Protein AF-A0ABC9YC25-F1 (afdb_monomer_lite)

Organism: Grus japonensis (NCBI:txid30415)

Foldseek 3Di:
DVVLLVVLLVLLVVVVVPPDPPPPVDDPHSQQRFCDPVSLVVSLVPDDPVCSVVSVPPDPPDPGGDGSNVSVVVVVVSVVVVVVVVVVVD

Sequence (90 aa):
MERGIQYLRELAMQEMVYYDPDNAQLPTDPDEVQCTRPMWRKFVRSAPSSYANSLAVIDWKSEEAPTVDEVAGRLRQCEESLSSSLVSAV

pLDDT: mean 77.01, std 11.86, range [43.06, 92.19]

Secondary structure (DSSP, 8-state):
-HHHHHHHHHHHHHHHHHS-TT-TTS-SSTTSSB--HHHHHHHHHHS-HHHHHHHHTS---SSSPPBHHHHHHHHHHHHHHHHHHHHTT-

Structure (mmCIF, N/CA/C/O backbone):
data_AF-A0ABC9YC25-F1
#
_entry.id   AF-A0ABC9YC25-F1
#
loop_
_atom_site.group_PDB
_atom_site.id
_atom_site.type_symbol
_atom_site.label_atom_id
_atom_site.label_alt_id
_atom_site.label_comp_id
_atom_site.label_asym_id
_atom_site.label_entity_id
_atom_site.label_seq_id
_atom_site.pdbx_PDB_ins_code
_atom_site.Cartn_x
_atom_site.Cartn_y
_atom_site.Cartn_z
_atom_site.occupancy
_atom_site.B_iso_or_equiv
_atom_site.auth_seq_id
_atom_site.auth_comp_id
_atom_site.auth_asym_id
_atom_site.auth_atom_id
_atom_site.pdbx_PDB_model_num
ATOM 1 N N . MET A 1 1 ? -9.613 -3.381 9.367 1.00 77.94 1 MET A N 1
ATOM 2 C CA . MET A 1 1 ? -9.077 -2.556 8.258 1.00 77.94 1 MET A CA 1
ATOM 3 C C . MET A 1 1 ? -8.197 -3.351 7.282 1.00 77.94 1 MET A C 1
ATOM 5 O O . MET A 1 1 ? -7.847 -2.853 6.216 1.00 77.94 1 MET A O 1
ATOM 9 N N . GLU A 1 2 ? -7.912 -4.620 7.588 1.00 82.94 2 GLU A N 1
ATOM 10 C CA . GLU A 1 2 ? -6.997 -5.503 6.849 1.00 82.94 2 GLU A CA 1
ATOM 11 C C . GLU A 1 2 ? -7.348 -5.710 5.371 1.00 82.94 2 GLU A C 1
ATOM 13 O O . GLU A 1 2 ? -6.453 -5.672 4.537 1.00 82.94 2 GLU A O 1
ATOM 18 N N . ARG A 1 3 ? -8.636 -5.833 5.012 1.00 83.12 3 ARG A N 1
ATOM 19 C CA . ARG A 1 3 ? -9.046 -5.918 3.594 1.00 83.12 3 ARG A CA 1
ATOM 20 C C . ARG A 1 3 ? -8.665 -4.675 2.784 1.00 83.12 3 ARG A C 1
ATOM 22 O O . ARG A 1 3 ? -8.352 -4.791 1.607 1.00 83.12 3 ARG A O 1
ATOM 29 N N . GLY A 1 4 ? -8.674 -3.494 3.406 1.00 83.50 4 GLY A N 1
ATOM 30 C CA . GLY A 1 4 ? -8.195 -2.266 2.768 1.00 83.50 4 GLY A CA 1
ATOM 31 C C . GLY A 1 4 ? -6.683 -2.311 2.555 1.00 83.50 4 GLY A C 1
ATOM 32 O O . GLY A 1 4 ? -6.209 -2.055 1.459 1.00 83.50 4 GLY A O 1
ATOM 33 N N . ILE A 1 5 ? -5.923 -2.725 3.569 1.00 88.00 5 ILE A N 1
ATOM 34 C CA . ILE A 1 5 ? -4.463 -2.885 3.453 1.00 88.00 5 ILE A CA 1
ATOM 35 C C . ILE A 1 5 ? -4.105 -3.913 2.370 1.00 88.00 5 ILE A C 1
ATOM 37 O O . ILE A 1 5 ? -3.215 -3.674 1.560 1.00 88.00 5 ILE A O 1
ATOM 41 N N . GLN A 1 6 ? -4.834 -5.029 2.305 1.00 89.31 6 GLN A N 1
ATOM 42 C CA . GLN A 1 6 ? -4.661 -6.027 1.253 1.00 89.31 6 GLN A CA 1
ATOM 43 C C . GLN A 1 6 ? -4.914 -5.430 -0.137 1.00 89.31 6 GLN A C 1
ATOM 45 O O . GLN A 1 6 ? -4.080 -5.583 -1.022 1.00 89.31 6 GLN A O 1
ATOM 50 N N . TYR A 1 7 ? -6.007 -4.687 -0.317 1.00 89.06 7 TYR A N 1
ATOM 51 C CA . TYR A 1 7 ? -6.297 -4.036 -1.594 1.00 89.06 7 TYR A CA 1
ATOM 52 C C . TYR A 1 7 ? -5.256 -2.965 -1.973 1.00 89.06 7 TYR A C 1
ATOM 54 O O . TYR A 1 7 ? -4.907 -2.820 -3.142 1.00 89.06 7 TYR A O 1
ATOM 62 N N . LEU A 1 8 ? -4.704 -2.235 -0.997 1.00 89.31 8 LEU A N 1
ATOM 63 C CA . LEU A 1 8 ? -3.601 -1.301 -1.237 1.00 89.31 8 LEU A CA 1
ATOM 64 C C . LEU A 1 8 ? -2.358 -2.029 -1.781 1.00 89.31 8 LEU A C 1
ATOM 66 O O . LEU A 1 8 ? -1.750 -1.554 -2.737 1.00 89.31 8 LEU A O 1
ATOM 70 N N . ARG A 1 9 ? -2.020 -3.198 -1.227 1.00 91.69 9 ARG A N 1
ATOM 71 C CA . ARG A 1 9 ? -0.917 -4.046 -1.713 1.00 91.69 9 ARG A CA 1
ATOM 72 C C . ARG A 1 9 ? -1.189 -4.631 -3.096 1.00 91.69 9 ARG A C 1
ATOM 74 O O . ARG A 1 9 ? -0.285 -4.696 -3.920 1.00 91.69 9 ARG A O 1
ATOM 81 N N . GLU A 1 10 ? -2.432 -5.009 -3.388 1.00 91.50 10 GLU A N 1
ATOM 82 C CA . GLU A 1 10 ? -2.836 -5.455 -4.730 1.00 91.50 10 GLU A CA 1
ATOM 83 C C . GLU A 1 10 ? -2.667 -4.344 -5.772 1.00 91.50 10 GLU A C 1
ATOM 85 O O . GLU A 1 10 ? -2.140 -4.590 -6.857 1.00 91.50 10 GLU A O 1
ATOM 90 N N . LEU A 1 11 ? -3.031 -3.105 -5.425 1.00 90.19 11 LEU A N 1
ATOM 91 C CA . LEU A 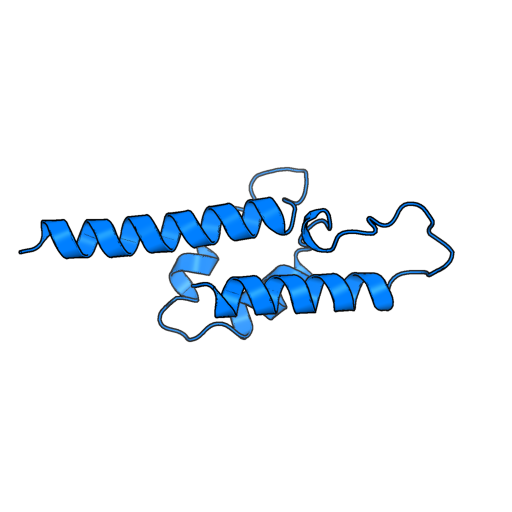1 11 ? -2.748 -1.943 -6.265 1.00 90.19 11 LEU A CA 1
ATOM 92 C C . LEU A 1 11 ? -1.239 -1.720 -6.442 1.00 90.19 11 LEU A C 1
ATOM 94 O O . LEU A 1 11 ? -0.824 -1.330 -7.529 1.00 90.19 11 LEU A O 1
ATOM 98 N N . ALA A 1 12 ? -0.426 -1.987 -5.416 1.00 90.25 12 ALA A N 1
ATOM 99 C CA . ALA A 1 12 ? 1.029 -1.843 -5.482 1.00 90.25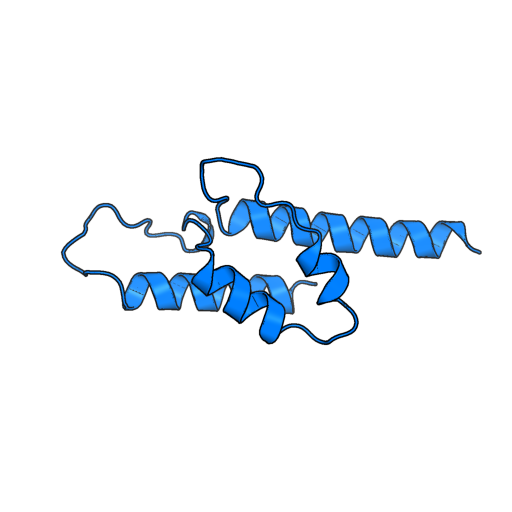 12 ALA A CA 1
ATOM 100 C C . ALA A 1 12 ? 1.616 -2.824 -6.494 1.00 90.25 12 ALA A C 1
ATOM 102 O O . ALA A 1 12 ? 2.312 -2.419 -7.418 1.00 90.25 12 ALA A O 1
ATOM 103 N N . MET A 1 13 ? 1.241 -4.102 -6.376 1.00 88.44 13 MET A N 1
ATOM 104 C CA . MET A 1 13 ? 1.635 -5.145 -7.322 1.00 88.44 13 MET A CA 1
ATOM 105 C C . MET A 1 13 ? 1.187 -4.815 -8.744 1.00 88.44 13 MET A C 1
ATOM 107 O O . MET A 1 13 ? 1.927 -5.051 -9.694 1.00 88.44 13 MET A O 1
ATOM 111 N N . GLN A 1 14 ? -0.012 -4.250 -8.906 1.00 86.06 14 GLN A N 1
ATOM 112 C CA . GLN A 1 14 ? -0.477 -3.812 -10.213 1.00 86.06 14 GLN A CA 1
ATOM 113 C C . GLN A 1 14 ? 0.451 -2.732 -10.784 1.00 86.06 14 GLN A C 1
ATOM 115 O O . GLN A 1 14 ? 0.935 -2.878 -11.901 1.00 86.06 14 GLN A O 1
ATOM 120 N N . GLU A 1 15 ? 0.738 -1.673 -10.029 1.00 81.75 15 GLU A N 1
ATOM 121 C CA . GLU A 1 15 ? 1.642 -0.611 -10.485 1.00 81.75 15 GLU A CA 1
ATOM 122 C C . GLU A 1 15 ? 3.054 -1.160 -10.774 1.00 81.75 15 GLU A C 1
ATOM 124 O O . GLU A 1 15 ? 3.634 -0.774 -11.780 1.00 81.75 15 GLU A O 1
ATOM 129 N N . MET A 1 16 ? 3.558 -2.127 -9.993 1.00 82.31 16 MET A N 1
ATOM 130 C CA . MET A 1 16 ? 4.835 -2.811 -10.261 1.00 82.31 16 MET A CA 1
ATOM 131 C C . MET A 1 16 ? 4.839 -3.565 -11.597 1.00 82.31 16 MET A C 1
ATOM 133 O O . MET A 1 16 ? 5.800 -3.466 -12.350 1.00 82.31 16 MET A O 1
ATOM 137 N N . VAL A 1 17 ? 3.769 -4.309 -11.905 1.00 79.88 17 VAL A N 1
ATOM 138 C CA . VAL A 1 17 ? 3.650 -5.107 -13.142 1.00 79.88 17 VAL A CA 1
ATOM 139 C C . VAL A 1 17 ? 3.477 -4.228 -14.382 1.00 79.88 17 VAL A C 1
ATOM 141 O O . VAL A 1 17 ? 3.921 -4.599 -15.466 1.00 79.88 17 VAL A O 1
ATOM 144 N N . TYR A 1 18 ? 2.803 -3.084 -14.243 1.00 74.12 18 TYR A N 1
ATOM 145 C CA . TYR A 1 18 ? 2.608 -2.136 -15.344 1.00 74.12 18 TYR A CA 1
ATOM 146 C C . TYR A 1 18 ? 3.774 -1.156 -15.522 1.00 74.12 18 TYR A C 1
ATOM 148 O O . TYR A 1 18 ? 3.801 -0.444 -16.528 1.00 74.12 18 TYR A O 1
ATOM 156 N N . TYR A 1 19 ? 4.710 -1.092 -14.575 1.00 72.62 19 TYR A N 1
ATOM 157 C CA . TYR A 1 19 ? 5.916 -0.292 -14.730 1.00 72.62 19 TYR A CA 1
ATOM 158 C C . TYR A 1 19 ? 6.924 -0.995 -15.644 1.00 72.62 19 TYR A C 1
ATOM 160 O O . TYR A 1 19 ? 6.883 -2.209 -15.825 1.00 72.62 19 TYR A O 1
ATOM 168 N N . ASP A 1 20 ? 7.808 -0.204 -16.246 1.00 72.06 20 ASP A N 1
ATOM 169 C CA . ASP A 1 20 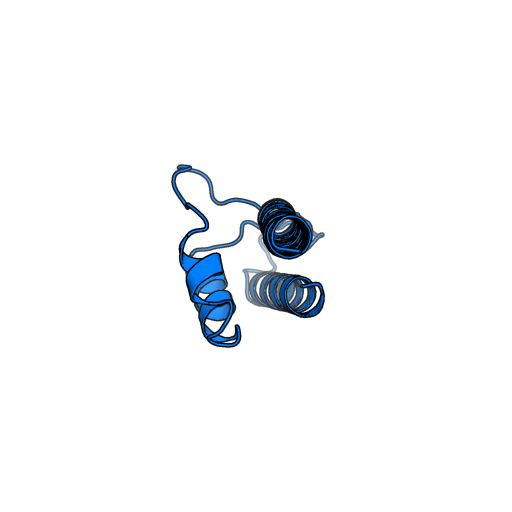? 8.824 -0.663 -17.191 1.00 72.06 20 ASP A CA 1
ATOM 170 C C . ASP A 1 20 ? 9.631 -1.854 -16.620 1.00 72.06 20 ASP A C 1
ATOM 172 O O . ASP A 1 20 ? 10.328 -1.678 -15.617 1.00 72.06 20 ASP A O 1
ATOM 176 N N . PRO A 1 21 ? 9.548 -3.058 -17.223 1.00 61.88 21 PRO A N 1
ATOM 177 C CA . PRO A 1 21 ? 10.237 -4.249 -16.730 1.00 61.88 21 PRO A CA 1
ATOM 178 C C . PRO A 1 21 ? 11.767 -4.143 -16.828 1.00 61.88 21 PRO A C 1
ATOM 180 O O . PRO A 1 21 ? 12.462 -4.910 -16.162 1.00 61.88 21 PRO A O 1
ATOM 183 N N . ASP A 1 22 ? 12.295 -3.194 -17.609 1.00 67.00 22 ASP A N 1
ATOM 184 C CA . ASP A 1 22 ? 13.732 -2.926 -17.708 1.00 67.00 22 ASP A CA 1
ATOM 185 C C . ASP A 1 22 ? 14.231 -1.982 -16.592 1.00 67.00 22 ASP A C 1
ATOM 187 O O . ASP A 1 22 ? 15.440 -1.820 -16.392 1.00 67.00 22 ASP A O 1
ATOM 191 N N . ASN A 1 23 ? 13.324 -1.393 -15.799 1.00 66.25 23 ASN A N 1
ATOM 192 C CA . ASN A 1 23 ? 13.684 -0.631 -14.606 1.00 66.25 23 ASN A CA 1
ATOM 193 C C . ASN A 1 23 ? 13.983 -1.566 -13.426 1.00 66.25 23 ASN A C 1
ATOM 195 O O . ASN A 1 23 ? 13.160 -1.788 -12.540 1.00 66.25 23 ASN A O 1
ATOM 199 N N . ALA A 1 24 ? 15.232 -2.031 -13.350 1.00 60.28 24 ALA A N 1
ATOM 200 C CA . ALA A 1 24 ? 15.763 -2.810 -12.224 1.00 60.28 24 ALA A CA 1
ATOM 201 C C . ALA A 1 24 ? 15.755 -2.069 -10.864 1.00 60.28 24 ALA A C 1
ATOM 203 O O . ALA A 1 24 ? 16.170 -2.630 -9.854 1.00 60.28 24 ALA A O 1
ATOM 204 N N . GLN A 1 25 ? 15.327 -0.803 -10.834 1.00 66.19 25 GLN A N 1
ATOM 205 C CA . GLN A 1 25 ? 15.199 0.006 -9.620 1.00 66.19 25 GLN A CA 1
ATOM 206 C C . GLN A 1 25 ? 13.867 -0.194 -8.890 1.00 66.19 25 GLN A C 1
ATOM 208 O O . GLN A 1 25 ? 13.682 0.386 -7.820 1.00 66.19 25 GLN A O 1
ATOM 213 N N . LEU A 1 26 ? 12.933 -0.971 -9.448 1.00 66.69 26 LEU A N 1
ATOM 214 C CA . LEU A 1 26 ? 11.667 -1.204 -8.770 1.00 66.69 26 LEU A CA 1
ATOM 215 C C . LEU A 1 26 ? 11.829 -2.155 -7.581 1.00 66.69 26 LEU A C 1
ATOM 217 O O . LEU A 1 26 ? 12.466 -3.203 -7.725 1.00 66.69 26 LEU A O 1
ATOM 221 N N . PRO A 1 27 ? 11.229 -1.828 -6.422 1.00 68.19 27 PRO A N 1
ATOM 222 C CA . PRO A 1 27 ? 11.208 -2.734 -5.286 1.00 68.19 27 PRO A CA 1
ATOM 223 C C . PRO A 1 27 ? 10.615 -4.085 -5.681 1.00 68.19 27 PRO A C 1
ATOM 225 O O . PRO A 1 27 ? 9.648 -4.145 -6.436 1.00 68.19 27 PRO A O 1
ATOM 228 N N . THR A 1 28 ? 11.184 -5.177 -5.170 1.00 80.00 28 THR A N 1
ATOM 229 C CA . THR A 1 28 ? 10.594 -6.520 -5.334 1.00 80.00 28 THR A CA 1
ATOM 230 C C . THR A 1 28 ? 9.444 -6.743 -4.345 1.00 80.00 28 THR A C 1
ATOM 232 O O . THR A 1 28 ? 8.596 -7.608 -4.567 1.00 80.00 28 THR A O 1
ATOM 235 N N . ASP A 1 29 ? 9.396 -5.944 -3.277 1.00 87.94 29 ASP A N 1
ATOM 236 C CA . ASP A 1 29 ? 8.360 -5.980 -2.254 1.00 87.94 29 ASP A CA 1
ATOM 237 C C . ASP A 1 29 ? 7.283 -4.904 -2.516 1.00 87.94 29 ASP A C 1
ATOM 239 O O . ASP A 1 29 ? 7.617 -3.715 -2.579 1.00 87.94 29 ASP A O 1
ATOM 243 N N . PRO A 1 30 ? 5.989 -5.269 -2.645 1.00 88.06 30 PRO A N 1
ATOM 244 C CA . PRO A 1 30 ? 4.901 -4.298 -2.762 1.00 88.06 30 PRO A CA 1
ATOM 245 C C . PRO A 1 30 ? 4.789 -3.337 -1.572 1.00 88.06 30 PRO A C 1
ATOM 247 O O . PRO A 1 30 ? 4.256 -2.244 -1.754 1.00 88.06 30 PRO A O 1
ATOM 250 N N . ASP A 1 31 ? 5.266 -3.708 -0.381 1.00 91.50 31 ASP A N 1
ATOM 251 C CA . ASP A 1 31 ? 5.239 -2.851 0.810 1.00 91.50 31 ASP A CA 1
ATOM 252 C C . ASP A 1 31 ? 6.262 -1.694 0.726 1.00 91.50 31 ASP A C 1
ATOM 254 O O . ASP A 1 31 ? 6.031 -0.628 1.300 1.00 91.50 31 ASP A O 1
ATOM 258 N N . GLU A 1 32 ? 7.330 -1.847 -0.065 1.00 89.62 32 GLU A N 1
ATOM 259 C CA . GLU A 1 32 ? 8.365 -0.824 -0.302 1.00 89.62 32 GLU A CA 1
ATOM 260 C C . GLU A 1 32 ? 8.012 0.144 -1.447 1.00 89.62 32 GLU A C 1
ATOM 262 O O . GLU A 1 32 ? 8.671 1.169 -1.644 1.00 89.62 32 GLU A O 1
ATOM 267 N N . VAL A 1 33 ? 6.960 -0.151 -2.215 1.00 88.88 33 VAL A N 1
ATOM 268 C CA . VAL A 1 33 ? 6.518 0.695 -3.328 1.00 88.88 33 VAL A CA 1
ATOM 269 C C . VAL A 1 33 ? 6.004 2.030 -2.799 1.00 88.88 33 VAL A C 1
ATOM 271 O O . VAL A 1 33 ? 5.173 2.086 -1.891 1.00 88.88 33 VAL A O 1
ATOM 274 N N . GLN A 1 34 ? 6.445 3.129 -3.411 1.00 88.06 34 GLN A N 1
ATOM 275 C CA . GLN A 1 34 ? 5.887 4.448 -3.127 1.00 88.06 34 GLN A CA 1
ATOM 276 C C . GLN A 1 34 ? 4.413 4.506 -3.544 1.00 88.06 34 GLN A C 1
ATOM 278 O O . GLN A 1 34 ? 4.059 4.301 -4.708 1.00 88.06 34 GLN A O 1
ATOM 283 N N . CYS A 1 35 ? 3.536 4.839 -2.601 1.00 86.88 35 CYS A N 1
ATOM 284 C CA . CYS A 1 35 ? 2.096 4.889 -2.814 1.00 86.88 35 CYS A CA 1
ATOM 285 C C . CYS A 1 35 ? 1.706 6.116 -3.653 1.00 86.88 35 CYS A C 1
ATOM 287 O O . CYS A 1 35 ? 1.245 7.119 -3.131 1.00 86.88 35 CYS A O 1
ATOM 289 N N . THR A 1 36 ? 1.848 6.083 -4.973 1.00 84.31 36 THR A N 1
ATOM 290 C CA . THR A 1 36 ? 1.636 7.272 -5.819 1.00 84.31 36 THR A CA 1
ATOM 291 C C . THR A 1 36 ? 0.248 7.931 -5.654 1.00 84.31 36 THR A C 1
ATOM 293 O O . THR A 1 36 ? -0.756 7.289 -5.337 1.00 84.31 36 THR A O 1
ATOM 296 N N . ARG A 1 37 ? 0.124 9.240 -5.938 1.00 83.19 37 ARG A N 1
ATOM 297 C CA . ARG A 1 37 ? -1.181 9.944 -5.884 1.00 83.19 37 ARG A CA 1
ATOM 298 C C . ARG A 1 37 ? -2.288 9.274 -6.730 1.00 83.19 37 ARG A C 1
ATOM 300 O O . ARG A 1 37 ? -3.445 9.275 -6.298 1.00 83.19 37 ARG A O 1
ATOM 307 N N . PRO A 1 38 ? -2.027 8.749 -7.946 1.00 84.19 38 PRO A N 1
ATOM 308 C CA . PRO A 1 38 ? -3.005 7.952 -8.691 1.00 84.19 38 PRO A CA 1
ATOM 309 C C . PRO A 1 38 ? -3.437 6.678 -7.959 1.00 84.19 38 PRO A C 1
ATOM 311 O O . PRO A 1 38 ? -4.640 6.428 -7.860 1.00 84.19 38 PRO A O 1
ATOM 314 N N . MET A 1 39 ? -2.483 5.925 -7.411 1.00 86.31 39 MET A N 1
ATOM 315 C C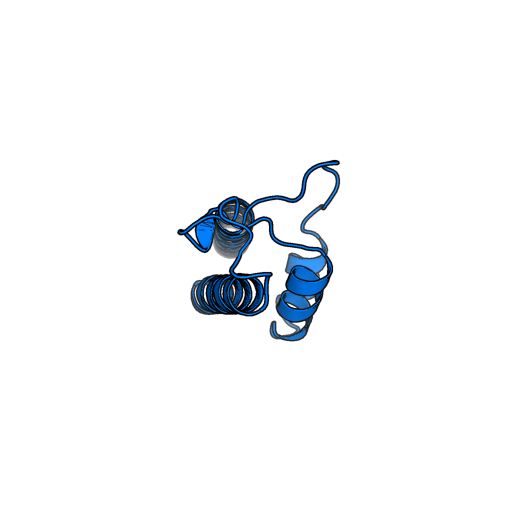A . MET A 1 39 ? -2.730 4.717 -6.626 1.00 86.31 39 MET A CA 1
ATOM 316 C C . MET A 1 39 ? -3.588 5.023 -5.390 1.00 86.31 39 MET A C 1
ATOM 318 O O . MET A 1 39 ? -4.632 4.402 -5.190 1.00 86.31 39 MET A O 1
ATOM 322 N N . TRP A 1 40 ? -3.247 6.081 -4.649 1.00 84.81 40 TRP A N 1
ATOM 323 C CA . TRP A 1 40 ? -4.025 6.563 -3.507 1.00 84.81 40 TRP A CA 1
ATOM 324 C C . TRP A 1 40 ? -5.468 6.932 -3.876 1.00 84.81 40 TRP A C 1
ATOM 326 O O . TRP A 1 40 ? -6.416 6.560 -3.187 1.00 84.81 40 TRP A O 1
ATOM 336 N N . ARG A 1 41 ? -5.680 7.619 -5.007 1.00 84.75 41 ARG A N 1
ATOM 337 C CA . ARG A 1 41 ? -7.038 7.953 -5.473 1.00 84.75 41 ARG A CA 1
ATOM 338 C C . ARG A 1 41 ? -7.863 6.713 -5.815 1.00 84.75 41 ARG A C 1
ATOM 340 O O . ARG A 1 41 ? -9.057 6.704 -5.520 1.00 84.75 41 ARG A O 1
ATOM 347 N N . LYS A 1 42 ? -7.264 5.690 -6.439 1.00 87.25 42 LYS A N 1
ATOM 348 C CA . LYS A 1 42 ? -7.940 4.402 -6.693 1.00 87.25 42 LYS A CA 1
ATOM 349 C C . LYS A 1 42 ? -8.318 3.732 -5.371 1.00 87.25 42 LYS A C 1
ATOM 351 O O . LYS A 1 42 ? -9.454 3.288 -5.220 1.00 87.25 42 LYS A O 1
ATOM 356 N N . PHE A 1 43 ? -7.396 3.738 -4.409 1.00 86.81 43 PHE A N 1
ATOM 357 C CA . PHE A 1 43 ? -7.607 3.190 -3.076 1.00 86.81 43 PHE A CA 1
ATOM 358 C C . PHE A 1 43 ? -8.777 3.866 -2.344 1.00 86.81 43 PHE A C 1
ATOM 360 O O . PHE A 1 43 ? -9.761 3.206 -2.015 1.00 86.81 43 PHE A O 1
ATOM 367 N N . VAL A 1 44 ? -8.750 5.192 -2.185 1.00 83.56 44 VAL A N 1
ATOM 368 C CA . VAL A 1 44 ? -9.812 5.943 -1.487 1.00 83.56 44 VAL A CA 1
ATOM 369 C C . VAL A 1 44 ? -11.179 5.768 -2.157 1.00 83.56 44 VAL A C 1
ATOM 371 O O . VAL A 1 44 ? -12.184 5.650 -1.465 1.00 83.56 44 VAL A O 1
ATOM 374 N N . ARG A 1 45 ? -11.237 5.706 -3.495 1.00 83.75 45 ARG A N 1
ATOM 375 C CA . ARG A 1 45 ? -12.495 5.482 -4.236 1.00 83.75 45 ARG A CA 1
ATOM 376 C C . ARG A 1 45 ? -13.070 4.078 -4.063 1.00 83.75 45 ARG A C 1
ATOM 378 O O . ARG A 1 45 ? -14.277 3.913 -4.185 1.00 83.75 45 ARG A O 1
ATOM 385 N N . SER A 1 46 ? -12.219 3.083 -3.828 1.00 81.44 46 SER A N 1
ATOM 386 C CA . SER A 1 46 ? -12.652 1.706 -3.561 1.00 81.44 46 SER A CA 1
ATOM 387 C C . SER A 1 46 ? -13.155 1.511 -2.130 1.00 81.44 46 SER A C 1
ATOM 389 O O . SER A 1 46 ? -13.877 0.556 -1.850 1.00 81.44 46 SER A O 1
ATOM 391 N N . ALA A 1 47 ? -12.763 2.406 -1.218 1.00 78.38 47 ALA A N 1
ATOM 392 C CA . ALA A 1 47 ? -13.124 2.305 0.177 1.00 78.38 47 ALA A CA 1
ATOM 393 C C . ALA A 1 47 ? -14.617 2.633 0.370 1.00 78.38 47 ALA A C 1
ATOM 395 O O . ALA A 1 47 ? -15.105 3.644 -0.141 1.00 78.38 47 ALA A O 1
ATOM 396 N N . PRO A 1 48 ? -15.349 1.820 1.146 1.00 72.75 48 PRO A N 1
ATOM 397 C CA . PRO A 1 48 ? -16.682 2.164 1.612 1.00 72.75 48 PRO A CA 1
ATOM 398 C C . PRO A 1 48 ? -16.747 3.570 2.224 1.00 72.75 48 PRO A C 1
ATOM 400 O O . PRO A 1 48 ? -15.841 4.019 2.935 1.00 72.75 48 PRO A O 1
ATOM 403 N N . SER A 1 49 ? -17.855 4.261 1.954 1.00 69.81 49 SER A N 1
ATOM 404 C CA . SER A 1 49 ? -18.059 5.680 2.283 1.00 69.81 49 SER A CA 1
ATOM 405 C C . SER A 1 49 ? -17.834 6.013 3.761 1.00 69.81 49 SER A C 1
ATOM 407 O O . SER A 1 49 ? -17.372 7.107 4.077 1.00 69.81 49 SER A O 1
ATOM 409 N N . SER A 1 50 ? -18.094 5.057 4.656 1.00 64.50 50 SER A N 1
ATOM 410 C CA . SER A 1 50 ? -17.907 5.167 6.106 1.00 64.50 50 SER A CA 1
ATOM 411 C C . SER A 1 50 ? -16.462 5.410 6.546 1.00 64.50 50 SER A C 1
ATOM 413 O O . SER A 1 50 ? -16.256 5.924 7.639 1.00 64.50 50 SER A O 1
ATOM 415 N N . TYR A 1 51 ? -15.467 5.060 5.727 1.00 66.75 51 TYR A N 1
ATOM 416 C CA . TYR A 1 51 ? -14.048 5.281 6.044 1.00 66.75 51 TYR A CA 1
ATOM 417 C C . TYR A 1 51 ? -13.319 6.103 4.981 1.00 66.75 51 TYR A C 1
ATOM 419 O O . TYR A 1 51 ? -12.245 6.621 5.266 1.00 66.75 51 TYR A O 1
ATOM 427 N N . ALA A 1 52 ? -13.909 6.320 3.801 1.00 68.75 52 ALA A N 1
ATOM 428 C CA . ALA A 1 52 ? -13.332 7.173 2.760 1.00 68.75 52 ALA A CA 1
ATOM 429 C C . ALA A 1 52 ? -12.978 8.591 3.263 1.00 68.75 52 ALA A C 1
ATOM 431 O O . ALA A 1 52 ? -11.936 9.126 2.889 1.00 68.75 52 ALA A O 1
ATOM 432 N N . ASN A 1 53 ? -13.788 9.172 4.158 1.00 66.44 53 ASN A N 1
ATOM 433 C CA . ASN A 1 53 ? -13.487 10.468 4.782 1.00 66.44 53 ASN A CA 1
ATOM 434 C C . ASN A 1 53 ? -12.286 10.404 5.734 1.00 66.44 53 ASN A C 1
ATOM 436 O O . ASN A 1 53 ? -11.433 11.283 5.686 1.00 66.44 53 ASN A O 1
ATOM 440 N N . SER A 1 54 ? -12.179 9.362 6.562 1.00 67.06 54 SER A N 1
ATOM 441 C CA . SER A 1 54 ? -11.021 9.160 7.445 1.00 67.06 54 SER A CA 1
ATOM 442 C C . SER A 1 54 ? -9.736 8.952 6.644 1.00 67.06 54 SER A C 1
ATOM 444 O O . SER A 1 54 ? -8.688 9.478 7.005 1.00 67.06 54 SER A O 1
ATOM 446 N N . LEU A 1 55 ? -9.831 8.252 5.509 1.00 70.44 55 LEU A N 1
ATOM 447 C CA . LEU A 1 55 ? -8.725 8.096 4.572 1.00 70.44 55 LEU A CA 1
ATOM 448 C C . LEU A 1 55 ? -8.344 9.425 3.922 1.00 70.44 55 LEU A C 1
ATOM 450 O O . LEU A 1 55 ? -7.167 9.734 3.831 1.00 70.44 55 LEU A O 1
ATOM 454 N N . ALA A 1 56 ? -9.303 10.260 3.522 1.00 69.31 56 ALA A N 1
ATOM 455 C CA . ALA A 1 56 ? -9.012 11.556 2.905 1.00 69.31 56 ALA A CA 1
ATOM 456 C C . ALA A 1 56 ? -8.186 12.504 3.803 1.00 69.31 56 ALA A C 1
ATOM 458 O O . ALA A 1 56 ? -7.534 13.409 3.287 1.00 69.31 56 ALA A O 1
ATOM 459 N N . VAL A 1 57 ? -8.186 12.281 5.122 1.00 66.50 57 VAL A N 1
ATOM 460 C CA . VAL A 1 57 ? -7.413 13.048 6.116 1.00 66.50 57 VAL A CA 1
ATOM 461 C C . VAL A 1 57 ? -5.956 12.571 6.228 1.00 66.50 57 VAL A C 1
ATOM 463 O O . VAL A 1 57 ? -5.136 13.256 6.840 1.00 66.50 57 VAL A O 1
ATOM 466 N N . ILE A 1 58 ? -5.594 11.436 5.615 1.00 67.88 58 ILE A N 1
ATOM 467 C CA . ILE A 1 58 ? -4.209 10.952 5.541 1.00 67.88 58 ILE A CA 1
ATOM 468 C C . ILE A 1 58 ? -3.387 11.972 4.745 1.00 67.88 58 ILE A C 1
ATOM 470 O O . ILE A 1 58 ? -3.376 12.018 3.518 1.00 67.88 58 ILE A O 1
ATOM 474 N N . ASP A 1 59 ? -2.726 12.828 5.517 1.00 63.56 59 ASP A N 1
ATOM 475 C CA . ASP A 1 59 ? -1.905 13.936 5.072 1.00 63.56 59 ASP A CA 1
ATOM 476 C C . ASP A 1 59 ? -0.755 13.467 4.174 1.00 63.56 59 ASP A C 1
ATOM 47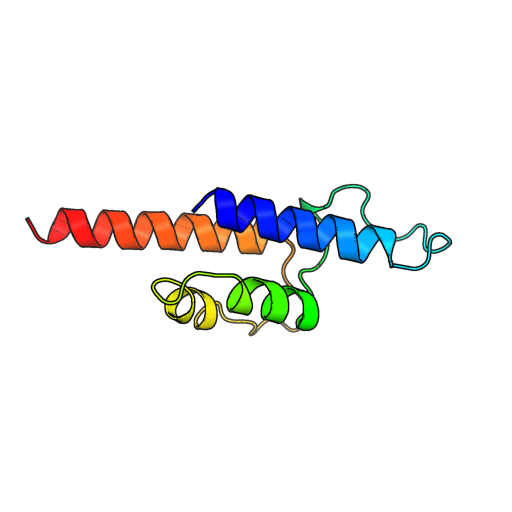8 O O . ASP A 1 59 ? -0.016 12.539 4.521 1.00 63.56 59 ASP A O 1
ATOM 482 N N . TRP A 1 60 ? -0.627 14.129 3.029 1.00 66.94 60 TRP A N 1
ATOM 483 C CA . TRP A 1 60 ? 0.365 13.891 1.976 1.00 66.94 60 TRP A CA 1
ATOM 484 C C . TRP A 1 60 ? 1.451 14.980 1.979 1.00 66.94 60 TRP A C 1
ATOM 486 O O . TRP A 1 60 ? 2.023 15.303 0.944 1.00 66.94 60 TRP A O 1
ATOM 496 N N . LYS A 1 61 ? 1.689 15.597 3.144 1.00 57.22 61 LYS A N 1
ATOM 497 C CA . LYS A 1 61 ? 2.544 16.783 3.316 1.00 57.22 61 LYS A CA 1
ATOM 498 C C . LYS A 1 61 ? 4.036 16.581 3.042 1.00 57.22 61 LYS A C 1
ATOM 500 O O . LYS A 1 61 ? 4.741 17.581 2.968 1.00 57.22 61 LYS A O 1
ATOM 505 N N . SER A 1 62 ? 4.516 15.346 2.918 1.00 61.66 62 SER A N 1
ATOM 506 C CA . SER A 1 62 ? 5.917 15.087 2.580 1.00 61.66 62 SER A CA 1
ATOM 507 C C . SER A 1 62 ? 6.170 15.323 1.087 1.00 61.66 62 SER A C 1
ATOM 509 O O . SER A 1 62 ? 5.311 15.027 0.254 1.00 61.66 62 SER A O 1
ATOM 511 N N . GLU A 1 63 ? 7.346 15.860 0.748 1.00 65.81 63 GLU A N 1
ATOM 512 C CA . GLU A 1 63 ? 7.813 15.948 -0.645 1.00 65.81 63 GLU A CA 1
ATOM 513 C C . GLU A 1 63 ? 8.009 14.551 -1.254 1.00 65.81 63 GLU A C 1
ATOM 515 O O . GLU A 1 63 ? 7.809 14.362 -2.455 1.00 65.81 63 GLU A O 1
ATOM 520 N N . GLU A 1 64 ? 8.310 13.560 -0.411 1.00 75.56 64 GLU A N 1
ATOM 521 C CA . GLU A 1 64 ? 8.439 12.154 -0.781 1.00 75.56 64 GLU A CA 1
ATOM 522 C C . GLU A 1 64 ? 7.144 11.388 -0.512 1.00 75.56 64 GLU A C 1
ATOM 524 O O . GLU A 1 64 ? 6.491 11.537 0.524 1.00 75.56 64 GLU A O 1
ATOM 529 N N . ALA A 1 65 ? 6.768 10.545 -1.471 1.00 82.19 65 ALA A N 1
ATOM 530 C CA . ALA A 1 65 ? 5.598 9.700 -1.345 1.00 82.19 65 ALA A CA 1
ATOM 531 C C . ALA A 1 65 ? 5.828 8.595 -0.303 1.00 82.19 65 ALA A C 1
ATOM 533 O O . ALA A 1 65 ? 6.794 7.852 -0.470 1.00 82.19 65 ALA A O 1
ATOM 534 N N . PRO A 1 66 ? 4.958 8.437 0.721 1.00 88.25 66 PRO A N 1
ATOM 535 C CA . PRO A 1 66 ? 5.060 7.322 1.647 1.00 88.25 66 PRO A CA 1
ATOM 536 C C . PRO A 1 66 ? 4.979 5.983 0.926 1.00 88.25 66 PRO A C 1
ATOM 538 O O . PRO A 1 66 ? 4.304 5.847 -0.103 1.00 88.25 66 PRO A O 1
ATOM 541 N N . THR A 1 67 ? 5.626 4.986 1.507 1.00 90.75 67 THR A N 1
ATOM 542 C CA . THR A 1 67 ? 5.541 3.599 1.057 1.00 90.75 67 THR A CA 1
ATOM 543 C C . THR A 1 67 ? 4.177 2.992 1.382 1.00 90.75 67 THR A C 1
ATOM 545 O O . THR A 1 67 ? 3.389 3.519 2.177 1.00 90.75 67 THR A O 1
ATOM 548 N N . VAL A 1 68 ? 3.869 1.865 0.747 1.00 90.19 68 VAL A N 1
ATOM 549 C CA . VAL A 1 68 ? 2.658 1.090 1.035 1.00 90.19 68 VAL A CA 1
ATOM 550 C C . VAL A 1 68 ? 2.630 0.626 2.493 1.00 90.19 68 VAL A C 1
ATOM 552 O O . VAL A 1 68 ? 1.560 0.690 3.104 1.00 90.19 68 VAL A O 1
ATOM 555 N N . ASP A 1 69 ? 3.774 0.257 3.079 1.00 92.19 69 ASP A N 1
ATOM 556 C CA . ASP A 1 69 ? 3.853 -0.111 4.498 1.00 92.19 69 ASP A CA 1
ATOM 557 C C . ASP A 1 69 ? 3.530 1.066 5.426 1.00 92.19 69 ASP A C 1
ATOM 559 O O . ASP A 1 69 ? 2.712 0.938 6.339 1.00 92.19 69 ASP A O 1
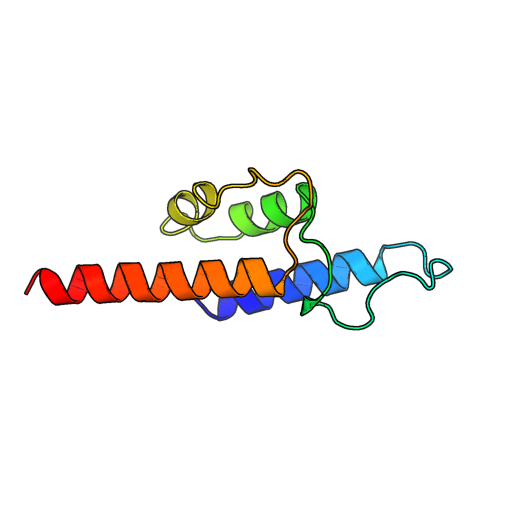ATOM 563 N N . GLU A 1 70 ? 4.078 2.252 5.152 1.00 89.75 70 GLU A N 1
ATOM 564 C CA . GLU A 1 70 ? 3.789 3.450 5.947 1.00 89.75 70 GLU A CA 1
ATOM 565 C C . GLU A 1 70 ? 2.301 3.810 5.892 1.00 89.75 70 GLU A C 1
ATOM 567 O O . GLU A 1 70 ? 1.679 4.126 6.913 1.00 89.75 70 GLU A O 1
ATOM 572 N N . VAL A 1 71 ? 1.691 3.724 4.708 1.00 88.00 71 VAL A N 1
ATOM 573 C CA . VAL A 1 71 ? 0.248 3.930 4.553 1.00 88.00 71 VAL A CA 1
ATOM 574 C C . VAL A 1 71 ? -0.530 2.845 5.302 1.00 88.00 71 VAL A C 1
ATOM 576 O O . VAL A 1 71 ? -1.487 3.170 6.005 1.00 88.00 71 VAL A O 1
ATOM 579 N N . ALA A 1 72 ? -0.116 1.578 5.234 1.00 88.94 72 ALA A N 1
ATOM 580 C CA . ALA A 1 72 ? -0.735 0.486 5.981 1.00 88.94 72 ALA A CA 1
ATOM 581 C C . ALA A 1 72 ? -0.638 0.683 7.503 1.00 88.94 72 ALA A C 1
ATOM 583 O O . ALA A 1 72 ? -1.609 0.429 8.219 1.00 88.94 72 ALA A O 1
ATOM 584 N N . GLY A 1 73 ? 0.492 1.181 8.007 1.00 88.88 73 GLY A N 1
ATOM 585 C CA . GLY A 1 73 ? 0.675 1.556 9.408 1.00 88.88 73 GLY A CA 1
ATOM 586 C C . GLY A 1 73 ? -0.292 2.659 9.837 1.00 88.88 73 GLY A C 1
ATOM 587 O O . GLY A 1 73 ? -0.978 2.523 10.850 1.00 88.88 73 GLY A O 1
ATOM 588 N N . ARG A 1 74 ? -0.438 3.708 9.019 1.00 85.25 74 ARG A N 1
ATOM 589 C CA . ARG A 1 74 ? -1.402 4.798 9.265 1.00 85.25 74 ARG A CA 1
ATOM 590 C C . ARG A 1 74 ? -2.846 4.298 9.265 1.00 85.25 74 ARG A C 1
ATOM 592 O O . ARG A 1 74 ? -3.636 4.720 10.104 1.00 85.25 74 ARG A O 1
ATOM 599 N N . LEU A 1 75 ? -3.186 3.366 8.371 1.00 82.06 75 LEU A N 1
ATOM 600 C CA . LEU A 1 75 ? -4.492 2.704 8.369 1.00 82.06 75 LEU A CA 1
ATOM 601 C C . LEU A 1 75 ? -4.733 1.961 9.685 1.00 82.06 75 LEU A C 1
ATOM 603 O O . LEU A 1 75 ? -5.755 2.183 10.325 1.00 82.06 75 LEU A O 1
ATOM 607 N N . ARG A 1 76 ? -3.783 1.139 10.140 1.00 85.94 76 ARG A N 1
ATOM 608 C CA . ARG A 1 76 ? -3.907 0.434 11.428 1.00 85.94 76 ARG A CA 1
ATOM 609 C C . ARG A 1 76 ? -4.099 1.407 12.594 1.00 85.94 76 ARG A C 1
ATOM 611 O O . ARG A 1 76 ? -5.012 1.214 13.388 1.00 85.94 76 ARG A O 1
ATOM 618 N N . GLN A 1 77 ? -3.348 2.506 12.632 1.00 81.12 77 GLN A N 1
ATOM 619 C CA . GLN A 1 77 ? -3.512 3.545 13.658 1.00 81.12 77 GLN A CA 1
ATOM 620 C C . GLN A 1 77 ? -4.898 4.209 13.621 1.00 81.12 77 GLN A C 1
ATOM 622 O O . GLN A 1 77 ? -5.462 4.529 14.672 1.00 81.12 77 GLN A O 1
ATOM 627 N N . CYS A 1 78 ? -5.481 4.404 12.433 1.00 76.50 78 CYS A N 1
ATOM 628 C CA . CYS A 1 78 ? -6.862 4.869 12.314 1.00 76.50 78 CYS A CA 1
ATOM 629 C C . CYS A 1 78 ? -7.857 3.853 12.903 1.00 76.50 78 CYS A C 1
ATOM 631 O O . CYS A 1 78 ? -8.801 4.268 13.572 1.00 76.50 78 CYS A O 1
ATOM 633 N N . GLU A 1 79 ? -7.653 2.544 12.707 1.00 77.69 79 GLU A N 1
ATOM 634 C CA . GLU A 1 79 ? -8.476 1.488 13.330 1.00 77.69 79 GLU A CA 1
ATOM 635 C C . GLU A 1 79 ? -8.405 1.522 14.849 1.00 77.69 79 GLU A C 1
ATOM 637 O O . GLU A 1 79 ? -9.437 1.496 15.522 1.00 77.69 79 GLU A O 1
ATOM 642 N N . GLU A 1 80 ? -7.193 1.614 15.383 1.00 77.31 80 GLU A N 1
ATOM 643 C CA . GLU A 1 80 ? -6.941 1.646 16.819 1.00 77.31 80 GLU A CA 1
ATOM 644 C C . GLU A 1 80 ? -7.541 2.898 17.461 1.00 77.31 80 GLU A C 1
ATOM 646 O O . GLU A 1 80 ? -8.196 2.811 18.498 1.00 77.31 80 GLU A O 1
ATOM 651 N N . SER A 1 81 ? -7.402 4.055 16.811 1.00 71.50 81 SER A N 1
ATOM 652 C CA . SER A 1 81 ? -7.979 5.317 17.288 1.00 71.50 81 SER A CA 1
ATOM 653 C C . SER A 1 81 ? -9.510 5.286 17.278 1.00 71.50 81 SER A C 1
ATOM 655 O O . SER A 1 81 ? -10.141 5.718 18.242 1.00 71.50 81 SER A O 1
ATOM 657 N N . LEU A 1 82 ? -10.123 4.736 16.222 1.00 68.50 82 LEU A N 1
ATOM 658 C CA . LEU A 1 82 ? -11.578 4.562 16.142 1.00 68.50 82 LEU A CA 1
ATOM 659 C C . LEU A 1 82 ? -12.086 3.574 17.201 1.00 68.50 82 LEU A C 1
ATOM 661 O O . LEU A 1 82 ? -13.105 3.828 17.842 1.00 68.50 82 LEU A O 1
ATOM 665 N N . SER A 1 83 ? -11.358 2.478 17.420 1.00 69.19 83 SER A N 1
ATOM 666 C CA . SER A 1 83 ? -11.703 1.456 18.415 1.00 69.19 83 SER A CA 1
ATOM 667 C C . SER A 1 83 ? -11.564 1.988 19.844 1.00 69.19 83 SER A C 1
ATOM 669 O O . SER A 1 83 ? -12.447 1.781 20.669 1.00 69.19 83 SER A O 1
ATOM 671 N N . SER A 1 84 ? -10.500 2.742 20.126 1.00 62.47 84 SER A N 1
ATOM 672 C CA . SER A 1 84 ? -10.263 3.388 21.422 1.00 62.47 84 SER A CA 1
ATOM 673 C C . SER A 1 84 ? -11.303 4.474 21.722 1.00 62.47 84 SER A C 1
ATOM 675 O O . SER A 1 84 ? -11.846 4.541 22.827 1.00 62.47 84 SER A O 1
ATOM 677 N N . SER A 1 85 ? -11.676 5.270 20.713 1.00 58.78 85 SER A N 1
ATOM 678 C CA . SER A 1 85 ? -12.714 6.298 20.853 1.00 58.78 85 SER A CA 1
ATOM 679 C C . SER A 1 85 ? -14.105 5.717 21.133 1.00 58.78 85 SER A C 1
ATOM 681 O O . SER A 1 85 ? -14.915 6.394 21.762 1.00 58.78 85 SER A O 1
ATOM 683 N N . LEU A 1 86 ? -14.394 4.491 20.685 1.00 54.06 86 LEU A N 1
ATOM 684 C CA . LEU A 1 86 ? -15.642 3.784 20.995 1.00 54.06 86 LEU A CA 1
ATOM 685 C C . LEU A 1 86 ? -15.648 3.206 22.418 1.00 54.06 86 LEU A C 1
ATOM 687 O O . LEU A 1 86 ? -16.697 3.178 23.055 1.00 54.06 86 LEU A O 1
ATOM 691 N N . VAL A 1 87 ? -14.490 2.786 22.936 1.00 53.66 87 VAL A N 1
ATOM 692 C CA . VAL A 1 87 ? -14.354 2.233 24.297 1.00 53.66 87 VAL A CA 1
ATOM 693 C C . VAL A 1 87 ? -14.443 3.319 25.376 1.00 53.66 87 VAL A C 1
ATOM 695 O O . VAL A 1 87 ? -14.930 3.046 26.466 1.00 53.66 87 VAL A O 1
ATOM 698 N N . SER A 1 88 ? -14.047 4.563 25.086 1.00 47.38 88 SER A N 1
ATOM 699 C CA . SER A 1 88 ? -14.137 5.677 26.048 1.00 47.38 88 SER A CA 1
ATOM 700 C C . SER A 1 88 ? -15.541 6.296 26.184 1.00 47.38 88 SER A C 1
ATOM 702 O O . SER A 1 88 ? -15.721 7.202 26.998 1.00 47.38 88 SER A O 1
ATOM 704 N N . ALA A 1 89 ? -16.514 5.866 25.377 1.00 46.22 89 ALA A N 1
ATOM 705 C CA . ALA A 1 89 ? -17.876 6.408 25.362 1.00 46.22 89 ALA A CA 1
ATOM 706 C C . ALA A 1 89 ? -18.908 5.528 26.106 1.00 46.22 89 ALA A C 1
ATOM 708 O O . ALA A 1 89 ? -20.107 5.789 25.995 1.00 46.22 89 ALA A O 1
ATOM 709 N N . VAL A 1 90 ? -18.452 4.500 26.837 1.00 43.06 90 VAL A N 1
ATOM 710 C CA . VAL A 1 90 ? -19.270 3.562 27.633 1.00 43.06 90 VAL A CA 1
ATOM 711 C C . VAL A 1 90 ? -19.008 3.743 29.121 1.00 43.06 90 VAL A C 1
ATOM 713 O O . VAL A 1 90 ? -17.822 3.872 29.496 1.00 43.06 90 VAL A O 1
#

Radius of gyration: 14.49 Å; chains: 1; bounding box: 35×23×45 Å